Protein AF-A0A0S1XFC6-F1 (afdb_monomer)

Solvent-accessible surface area (backbone atoms only — not comparable to full-atom values): 4611 Å² total; per-residue (Å²): 123,57,37,26,42,35,28,24,79,47,69,70,34,51,79,69,74,57,46,83,46,78,46,75,68,45,89,41,95,48,72,65,56,42,47,52,53,49,51,55,47,25,66,75,72,72,35,45,32,37,38,36,26,35,89,47,103,69,68,46,81,74,47,78,47,48,50,68,62,54,51,50,56,55,52,49,68,76,77,104

Secondary structure (DSSP, 8-state):
--EEEEEES-HHHHHTT--SEEEEEE--SSHHHHHHHHHHHHHH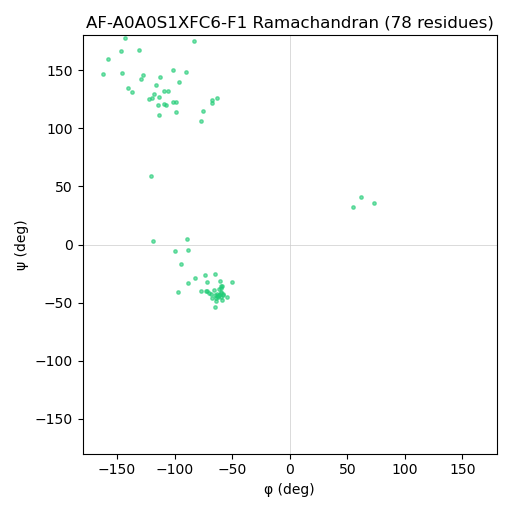HT-SEEEEEE-SSS-EEEEEEEHHHHHHHHHHHHH-

Radius of gyration: 12.61 Å; Cα contacts (8 Å, |Δi|>4): 130; chains: 1; bounding box: 25×22×43 Å

pLDDT: mean 87.93, std 10.69, range [47.12, 96.88]

Sequence (80 aa):
MIYSFLYSNDFESLERFSGEMIELNVPAKDIEEATELALERMRRHGYKFCLIFVWTPEPTVLRIVDLESEILKSFVRWFG

Mean predicted aligned error: 4.81 Å

Structure (mmCIF, N/CA/C/O backbone):
data_AF-A0A0S1XFC6-F1
#
_entry.id   AF-A0A0S1XFC6-F1
#
loop_
_atom_site.group_PDB
_atom_site.id
_atom_site.type_symbol
_atom_site.label_atom_id
_atom_site.label_alt_id
_atom_site.label_comp_id
_atom_site.label_asym_id
_atom_site.label_entity_id
_atom_site.label_seq_id
_atom_site.pdbx_PDB_ins_code
_atom_site.Cartn_x
_atom_site.Cartn_y
_atom_site.Cartn_z
_atom_site.occupancy
_atom_site.B_iso_or_equiv
_atom_site.auth_seq_id
_atom_site.auth_comp_id
_atom_site.auth_asym_id
_atom_site.auth_atom_id
_atom_site.pdbx_PDB_model_num
ATOM 1 N N . MET A 1 1 ? 12.993 3.201 -8.519 1.00 74.56 1 MET A N 1
ATOM 2 C CA . MET A 1 1 ? 11.940 2.170 -8.414 1.00 74.56 1 MET A CA 1
ATOM 3 C C . MET A 1 1 ? 10.612 2.897 -8.458 1.00 74.56 1 MET A C 1
ATOM 5 O O . MET A 1 1 ? 10.548 3.993 -7.922 1.00 74.56 1 MET A O 1
ATOM 9 N N . ILE A 1 2 ? 9.620 2.373 -9.170 1.00 85.81 2 ILE A N 1
ATOM 10 C CA . ILE A 1 2 ? 8.328 3.044 -9.329 1.00 85.81 2 ILE A CA 1
ATOM 11 C C . ILE A 1 2 ? 7.301 2.286 -8.494 1.00 85.81 2 ILE A C 1
ATOM 13 O O . ILE A 1 2 ? 7.089 1.100 -8.735 1.00 85.81 2 ILE A O 1
ATOM 17 N N . TYR A 1 3 ? 6.673 2.958 -7.534 1.00 92.94 3 TYR A N 1
ATOM 18 C CA . TYR A 1 3 ? 5.627 2.360 -6.710 1.00 92.94 3 TYR A CA 1
ATOM 19 C C . TYR A 1 3 ? 4.258 2.579 -7.345 1.00 92.94 3 TYR A C 1
ATOM 21 O O . TYR A 1 3 ? 4.008 3.570 -8.032 1.00 92.94 3 TYR A O 1
ATOM 29 N N . SER A 1 4 ? 3.368 1.628 -7.130 1.00 94.50 4 SER A N 1
ATOM 30 C CA . SER A 1 4 ? 1.953 1.712 -7.457 1.00 94.50 4 SER A CA 1
ATOM 31 C C . SER A 1 4 ? 1.160 1.320 -6.224 1.00 94.50 4 SER A C 1
ATOM 33 O O . SER A 1 4 ? 1.573 0.434 -5.469 1.00 94.50 4 SER A O 1
ATOM 35 N N . PHE A 1 5 ? 0.047 2.008 -6.012 1.00 95.88 5 PHE A N 1
ATOM 36 C CA . PHE A 1 5 ? -0.838 1.788 -4.882 1.00 95.88 5 PHE A CA 1
ATOM 37 C C . PHE A 1 5 ? -2.193 1.316 -5.375 1.00 95.88 5 PHE A C 1
ATOM 39 O O . PHE A 1 5 ? -2.744 1.855 -6.336 1.00 95.88 5 PHE A O 1
ATOM 46 N N . LEU A 1 6 ? -2.732 0.320 -4.689 1.00 96.12 6 LEU A N 1
ATOM 47 C CA . LEU A 1 6 ? -4.102 -0.133 -4.850 1.00 96.12 6 LEU A CA 1
ATOM 48 C C . LEU A 1 6 ? -4.792 -0.024 -3.494 1.00 96.12 6 LEU A C 1
ATOM 50 O O . LEU A 1 6 ? -4.303 -0.575 -2.512 1.00 96.12 6 LEU A O 1
ATOM 54 N N . TYR A 1 7 ? -5.918 0.673 -3.441 1.00 96.56 7 TYR A N 1
ATOM 55 C CA . TYR A 1 7 ? -6.651 0.936 -2.206 1.00 96.56 7 TYR A CA 1
ATOM 56 C C . TYR A 1 7 ? -7.996 0.222 -2.196 1.00 96.56 7 TYR A C 1
ATOM 58 O O . TYR A 1 7 ? -8.660 0.125 -3.230 1.00 96.56 7 TYR A O 1
ATOM 66 N N . SER A 1 8 ? -8.415 -0.247 -1.024 1.00 96.56 8 SER A N 1
ATOM 67 C CA . SER A 1 8 ? -9.765 -0.769 -0.804 1.00 96.56 8 SER A CA 1
ATOM 68 C C . SER A 1 8 ? -10.139 -0.717 0.676 1.00 96.56 8 SER A C 1
ATOM 70 O O . SER A 1 8 ? -9.280 -0.640 1.558 1.00 96.56 8 SER A O 1
ATOM 72 N N . ASN A 1 9 ? -11.437 -0.755 0.955 1.00 95.25 9 ASN A N 1
ATOM 73 C CA . ASN A 1 9 ? -11.974 -0.996 2.291 1.00 95.25 9 ASN A CA 1
ATOM 74 C C . ASN A 1 9 ? -12.189 -2.480 2.613 1.00 95.25 9 ASN A C 1
ATOM 76 O O . ASN A 1 9 ? -12.524 -2.804 3.753 1.00 95.25 9 ASN A O 1
ATOM 80 N N . ASP A 1 10 ? -11.963 -3.358 1.638 1.00 94.19 10 ASP A N 1
ATOM 81 C CA . ASP A 1 10 ? -12.036 -4.808 1.756 1.00 94.19 10 ASP A CA 1
ATOM 82 C C . ASP A 1 10 ? -10.664 -5.441 1.469 1.00 94.19 10 ASP A C 1
ATOM 84 O O . ASP A 1 10 ? -10.010 -5.144 0.468 1.00 94.19 10 ASP A O 1
ATOM 88 N N . PHE A 1 11 ? -10.212 -6.318 2.363 1.00 92.00 11 PHE A N 1
ATOM 89 C CA . PHE A 1 11 ? -8.903 -6.957 2.250 1.00 92.00 11 PHE A CA 1
ATOM 90 C C . PHE A 1 11 ? -8.865 -7.989 1.115 1.00 92.00 11 PHE A C 1
ATOM 92 O O . PHE A 1 11 ? -7.886 -8.027 0.368 1.00 92.00 11 PHE A O 1
ATOM 99 N N . GLU A 1 12 ? -9.937 -8.772 0.926 1.00 93.00 12 GLU A N 1
ATOM 100 C CA . GLU A 1 12 ? -9.994 -9.787 -0.141 1.00 93.00 12 GLU A CA 1
ATOM 101 C C . GLU A 1 12 ? -9.838 -9.151 -1.527 1.00 93.00 12 GLU A C 1
ATOM 103 O O . GLU A 1 12 ? -9.181 -9.699 -2.417 1.00 93.00 12 GLU A O 1
ATOM 108 N N . SER A 1 13 ? -10.418 -7.963 -1.703 1.00 90.81 13 SER A N 1
ATOM 109 C CA . SER A 1 13 ? -10.290 -7.166 -2.920 1.00 90.81 13 SER A CA 1
ATOM 110 C C . SER A 1 13 ? -8.833 -6.814 -3.240 1.00 90.81 13 SER A C 1
ATOM 112 O O . SER A 1 13 ? -8.448 -6.826 -4.409 1.00 90.81 13 SER A O 1
ATOM 114 N N . LEU A 1 14 ? -7.981 -6.565 -2.240 1.00 90.75 14 LEU A N 1
ATOM 115 C CA . LEU A 1 14 ? -6.550 -6.345 -2.479 1.00 90.75 14 LEU A CA 1
ATOM 116 C C . LEU A 1 14 ? -5.808 -7.629 -2.844 1.00 90.75 14 LEU A C 1
ATOM 118 O O . LEU A 1 14 ? -4.973 -7.590 -3.747 1.00 90.75 14 LEU A O 1
ATOM 122 N N . GLU 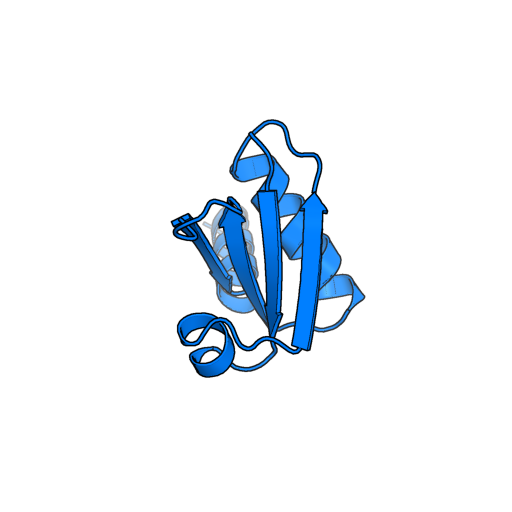A 1 15 ? -6.119 -8.758 -2.202 1.00 86.62 15 GLU A N 1
ATOM 123 C CA . GLU A 1 15 ? -5.498 -10.052 -2.533 1.00 86.62 15 GLU A CA 1
ATOM 124 C C . GLU A 1 15 ? -5.775 -10.470 -3.983 1.00 86.62 15 GLU A C 1
ATOM 126 O O . GLU A 1 15 ? -4.935 -11.094 -4.634 1.00 86.62 15 GLU A O 1
ATOM 131 N N . ARG A 1 16 ? -6.936 -10.079 -4.519 1.00 89.81 16 ARG A N 1
ATOM 132 C CA . ARG A 1 16 ? -7.329 -10.308 -5.918 1.00 89.81 16 ARG A CA 1
ATOM 133 C C . ARG A 1 16 ? -6.891 -9.196 -6.874 1.00 89.81 16 ARG A C 1
ATOM 135 O O . ARG A 1 16 ? -7.252 -9.249 -8.048 1.00 89.81 16 ARG A O 1
ATOM 142 N N . PHE A 1 17 ? -6.133 -8.202 -6.400 1.00 88.69 17 PHE A N 1
ATOM 143 C CA . PHE A 1 17 ? -5.744 -7.013 -7.170 1.00 88.69 17 PHE A CA 1
ATOM 144 C C . PHE A 1 17 ? -6.939 -6.245 -7.778 1.00 88.69 17 PHE A C 1
ATOM 146 O O . PHE A 1 17 ? -6.830 -5.626 -8.836 1.00 88.69 17 PHE A O 1
ATOM 153 N N . SER A 1 18 ? -8.088 -6.256 -7.104 1.00 88.50 18 SER A N 1
ATOM 154 C CA . SER A 1 18 ? -9.351 -5.654 -7.543 1.00 88.50 18 SER A CA 1
ATOM 155 C C . SER A 1 18 ? -9.846 -4.591 -6.555 1.00 88.50 18 SER A C 1
ATOM 157 O O . SER A 1 18 ? -10.923 -4.716 -5.981 1.00 88.50 18 SER A O 1
ATOM 159 N N . GLY A 1 19 ? -9.033 -3.565 -6.315 1.00 88.00 19 GLY A N 1
ATOM 160 C CA . GLY A 1 19 ? -9.360 -2.459 -5.408 1.00 88.00 19 GLY A CA 1
ATOM 161 C C . GLY A 1 19 ? -10.209 -1.351 -6.040 1.00 88.00 19 GLY A C 1
ATOM 162 O O . GLY A 1 19 ? -10.486 -1.336 -7.238 1.00 88.00 19 GLY A O 1
ATOM 163 N N . GLU A 1 20 ? -10.603 -0.399 -5.203 1.00 93.12 20 GLU A N 1
ATOM 164 C CA . GLU A 1 20 ? -11.496 0.716 -5.543 1.00 93.12 20 GLU A CA 1
ATOM 165 C C . GLU A 1 20 ? -10.753 1.875 -6.219 1.00 93.12 20 GLU A C 1
ATOM 167 O O . GLU A 1 20 ? -11.327 2.601 -7.031 1.00 93.12 20 GLU A O 1
ATOM 172 N N . MET A 1 21 ? -9.465 2.047 -5.906 1.00 92.75 21 MET A N 1
ATOM 173 C CA . MET A 1 21 ? -8.634 3.115 -6.457 1.00 92.75 21 MET A CA 1
ATOM 174 C C . MET A 1 21 ? -7.226 2.613 -6.756 1.00 92.75 21 MET A C 1
ATOM 176 O O . MET A 1 21 ? -6.607 1.952 -5.923 1.00 92.75 21 MET A O 1
ATOM 180 N N . ILE A 1 22 ? -6.714 2.974 -7.935 1.00 92.19 22 ILE A N 1
ATOM 181 C CA . ILE A 1 22 ? -5.357 2.656 -8.383 1.00 92.19 22 ILE A CA 1
ATOM 182 C C . ILE A 1 22 ? -4.606 3.957 -8.629 1.00 92.19 22 ILE A C 1
ATOM 184 O O . ILE A 1 22 ? -5.036 4.789 -9.427 1.00 92.19 22 ILE A O 1
ATOM 188 N N . GLU A 1 23 ? -3.449 4.094 -7.996 1.00 93.00 23 GLU A N 1
ATOM 189 C CA . GLU A 1 23 ? -2.491 5.149 -8.294 1.00 93.00 23 GLU A CA 1
ATOM 190 C C . GLU A 1 23 ? -1.214 4.536 -8.854 1.00 93.00 23 GLU A C 1
ATOM 192 O O . GLU A 1 23 ? -0.547 3.730 -8.207 1.00 93.00 23 GLU A O 1
ATOM 197 N N . LEU A 1 24 ? -0.869 4.930 -10.075 1.00 91.38 24 LEU A N 1
ATOM 198 C CA . LEU A 1 24 ? 0.328 4.459 -10.755 1.00 91.38 24 LEU A CA 1
ATOM 199 C C . LEU A 1 24 ? 1.422 5.514 -10.678 1.00 91.38 24 LEU A C 1
ATOM 201 O O . LEU A 1 24 ? 1.159 6.715 -10.712 1.00 91.38 24 LEU A O 1
ATOM 205 N N . ASN A 1 25 ? 2.663 5.046 -10.675 1.00 91.50 25 ASN A N 1
ATOM 206 C CA . ASN A 1 25 ? 3.849 5.893 -10.714 1.00 91.50 25 ASN A CA 1
ATOM 207 C C . ASN A 1 25 ? 4.000 6.841 -9.520 1.00 91.50 25 ASN A C 1
ATOM 209 O O . ASN A 1 25 ? 4.406 7.992 -9.683 1.00 91.50 25 ASN A O 1
ATOM 213 N N . VAL A 1 26 ? 3.701 6.359 -8.315 1.00 92.31 26 VAL A N 1
ATOM 214 C CA . VAL A 1 26 ? 3.867 7.152 -7.101 1.00 92.31 26 VAL A CA 1
ATOM 215 C C . VAL A 1 26 ? 5.358 7.400 -6.846 1.00 92.31 26 VAL A C 1
ATOM 217 O O . VAL A 1 26 ? 6.127 6.439 -6.716 1.00 92.31 26 VAL A O 1
ATOM 220 N N . PRO A 1 27 ? 5.789 8.674 -6.777 1.00 90.19 27 PRO A N 1
ATOM 221 C CA . PRO A 1 27 ? 7.172 9.005 -6.489 1.00 90.19 27 PRO A CA 1
ATOM 222 C C . PRO A 1 27 ? 7.451 8.789 -4.999 1.00 90.19 27 PRO A C 1
ATOM 224 O O . PRO A 1 27 ? 6.909 9.493 -4.153 1.00 90.19 27 PRO A O 1
ATOM 227 N N . ALA A 1 28 ? 8.315 7.825 -4.698 1.00 91.06 28 ALA A N 1
ATOM 228 C CA . ALA A 1 28 ? 8.892 7.609 -3.376 1.00 91.06 28 ALA A CA 1
ATOM 229 C C . ALA A 1 28 ? 10.330 7.101 -3.539 1.00 91.06 28 ALA A C 1
ATOM 231 O O . ALA A 1 28 ? 10.656 6.429 -4.526 1.00 91.06 28 ALA A O 1
ATOM 232 N N . LYS A 1 29 ? 11.206 7.449 -2.599 1.00 91.12 29 LYS A N 1
ATOM 233 C CA . LYS A 1 29 ? 12.618 7.047 -2.594 1.00 91.12 29 LYS A CA 1
ATOM 234 C C . LYS A 1 29 ? 12.776 5.601 -2.135 1.00 91.12 29 LYS A C 1
ATOM 236 O O . LYS A 1 29 ? 13.557 4.861 -2.730 1.00 91.12 29 LYS A O 1
ATOM 241 N N . ASP A 1 30 ? 12.002 5.200 -1.133 1.00 93.06 30 ASP A N 1
ATOM 242 C CA . ASP A 1 30 ? 12.023 3.884 -0.498 1.00 93.06 30 ASP A CA 1
ATOM 243 C C . ASP A 1 30 ? 10.604 3.415 -0.114 1.00 93.06 30 ASP A C 1
ATOM 245 O O . ASP A 1 30 ? 9.602 4.084 -0.392 1.00 93.06 30 ASP A O 1
ATOM 249 N N . ILE A 1 31 ? 10.513 2.200 0.435 1.00 92.06 31 ILE A N 1
ATOM 250 C CA . ILE A 1 31 ? 9.236 1.576 0.798 1.00 92.06 31 ILE A CA 1
ATOM 251 C C . ILE A 1 31 ? 8.637 2.219 2.055 1.00 92.06 31 ILE A C 1
ATOM 253 O O . ILE A 1 31 ? 7.416 2.212 2.227 1.00 92.06 31 ILE A O 1
ATOM 257 N N . GLU A 1 32 ? 9.470 2.790 2.922 1.00 93.31 32 GLU A N 1
ATOM 258 C CA . GLU A 1 32 ? 9.066 3.550 4.100 1.00 93.31 32 GLU A CA 1
ATOM 259 C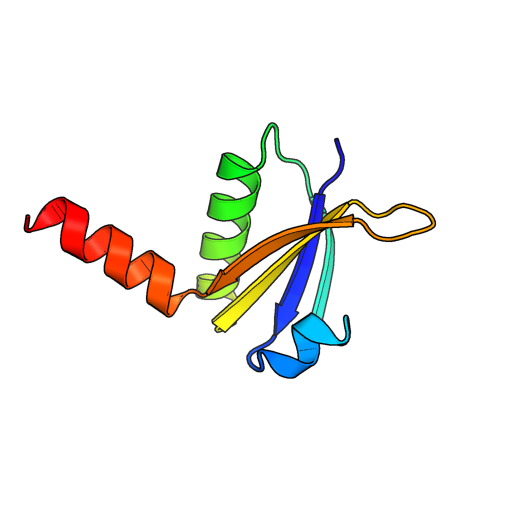 C . GLU A 1 32 ? 8.314 4.824 3.694 1.00 93.31 32 GLU A C 1
ATOM 261 O O . GLU A 1 32 ? 7.156 4.981 4.084 1.00 93.31 32 GLU A O 1
ATOM 266 N N . GLU A 1 33 ? 8.892 5.664 2.830 1.00 94.44 33 GLU A N 1
ATOM 267 C CA . GLU A 1 33 ? 8.244 6.869 2.292 1.00 94.44 33 GLU A CA 1
ATOM 268 C C . GLU A 1 33 ? 6.964 6.507 1.524 1.00 94.44 33 GLU A C 1
ATOM 270 O O . GLU A 1 33 ? 5.924 7.148 1.689 1.00 94.44 33 GLU A O 1
ATOM 275 N N . ALA A 1 34 ? 6.987 5.422 0.740 1.00 94.69 34 ALA A N 1
ATOM 276 C CA . ALA A 1 34 ? 5.792 4.924 0.062 1.00 94.69 34 ALA A CA 1
ATOM 277 C C . ALA A 1 34 ? 4.682 4.519 1.055 1.00 94.69 34 ALA A C 1
ATOM 279 O O . ALA A 1 34 ? 3.503 4.775 0.808 1.00 94.69 34 ALA A O 1
ATOM 280 N N . THR A 1 35 ? 5.047 3.924 2.193 1.00 94.62 35 THR A N 1
ATOM 281 C CA . THR A 1 35 ? 4.098 3.539 3.251 1.00 94.62 35 THR A CA 1
ATOM 282 C C . THR A 1 35 ? 3.503 4.768 3.936 1.00 94.62 35 THR A C 1
ATOM 284 O O . THR A 1 35 ? 2.293 4.816 4.157 1.00 94.62 35 THR A O 1
ATOM 287 N N . GLU A 1 36 ? 4.312 5.784 4.234 1.00 94.44 36 GLU A N 1
ATOM 288 C CA . GLU A 1 36 ? 3.834 7.037 4.833 1.00 94.44 36 GLU A CA 1
ATOM 289 C C . GLU A 1 36 ? 2.850 7.769 3.912 1.00 94.44 36 GLU A C 1
ATOM 291 O O . GLU A 1 36 ? 1.767 8.170 4.353 1.00 94.44 36 GLU A O 1
ATOM 296 N N . LEU A 1 37 ? 3.174 7.863 2.618 1.00 95.12 37 LEU A N 1
ATOM 297 C CA . LEU A 1 37 ? 2.286 8.430 1.600 1.00 95.12 37 LEU A CA 1
ATOM 298 C C . LEU A 1 37 ? 0.982 7.637 1.480 1.00 95.12 37 LEU A C 1
ATOM 300 O O . LEU A 1 37 ? -0.099 8.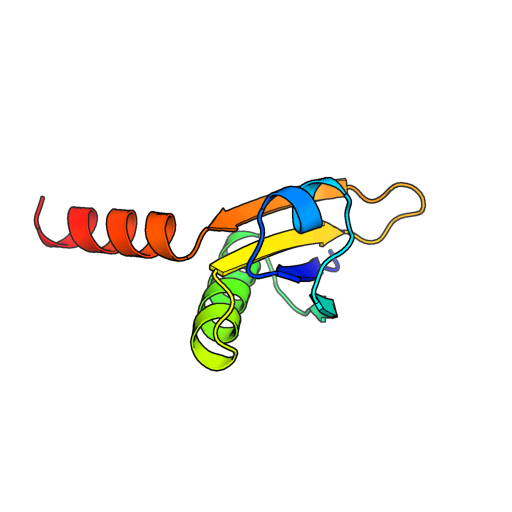227 1.404 1.00 95.12 37 LEU A O 1
ATOM 304 N N . ALA A 1 38 ? 1.064 6.303 1.481 1.00 95.31 38 ALA A N 1
ATOM 305 C CA . ALA A 1 38 ? -0.113 5.447 1.462 1.00 95.31 38 ALA A CA 1
ATOM 306 C C . ALA A 1 38 ? -1.014 5.723 2.673 1.00 95.31 38 ALA A C 1
ATOM 308 O O . ALA A 1 38 ? -2.205 5.961 2.484 1.00 95.31 38 ALA A O 1
ATOM 309 N N . LEU A 1 39 ? -0.457 5.787 3.886 1.00 95.31 39 LEU A N 1
ATOM 310 C CA . LEU A 1 39 ? -1.204 6.065 5.117 1.00 95.31 39 LEU A CA 1
ATOM 311 C C . LEU A 1 39 ? -1.877 7.442 5.107 1.00 95.31 39 LEU A C 1
ATOM 313 O O . LEU A 1 39 ? -3.036 7.568 5.509 1.00 95.31 39 LEU A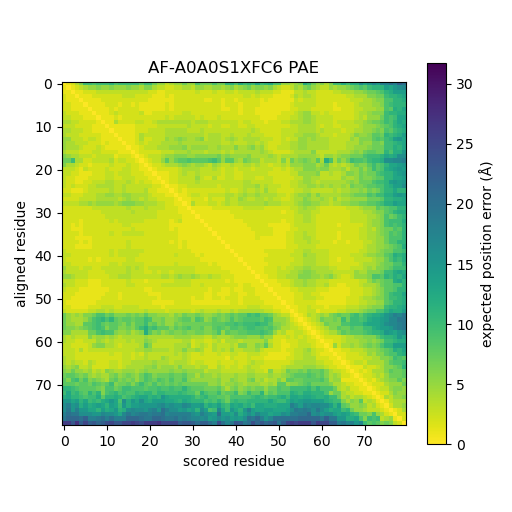 O 1
ATOM 317 N N . GLU A 1 40 ? -1.180 8.482 4.651 1.00 94.38 40 GLU A N 1
ATOM 318 C CA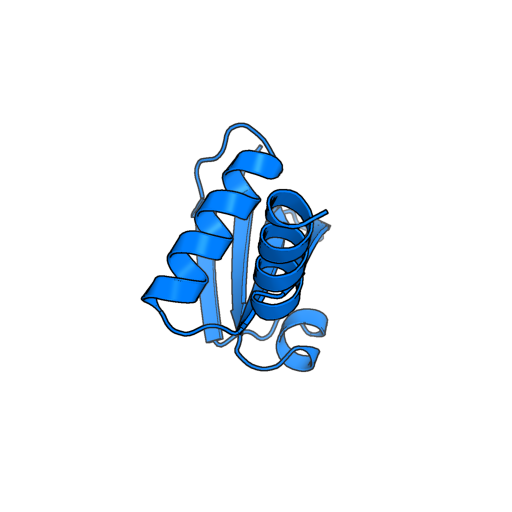 . GLU A 1 40 ? -1.752 9.827 4.533 1.00 94.38 40 GLU A CA 1
ATOM 319 C C . GLU A 1 40 ? -2.969 9.830 3.596 1.00 94.38 40 GLU A C 1
ATOM 321 O O . GLU A 1 40 ? -4.022 10.385 3.925 1.00 94.38 40 GLU A O 1
ATOM 326 N N . ARG A 1 41 ? -2.849 9.165 2.446 1.00 93.94 41 ARG A N 1
ATOM 327 C CA . ARG A 1 41 ? -3.916 9.071 1.443 1.00 93.94 41 ARG A CA 1
ATOM 328 C C . ARG A 1 41 ? -5.075 8.205 1.917 1.00 93.94 41 ARG A C 1
ATOM 330 O O . ARG A 1 41 ? -6.222 8.611 1.763 1.00 93.94 41 ARG A O 1
ATOM 337 N N . MET A 1 42 ? -4.793 7.076 2.565 1.00 95.06 42 MET A N 1
ATOM 338 C CA . MET A 1 42 ? -5.803 6.223 3.197 1.00 95.06 42 MET A CA 1
ATOM 339 C C . MET A 1 42 ? -6.664 7.022 4.175 1.00 95.06 42 MET A C 1
ATOM 341 O O . MET A 1 42 ? -7.888 6.963 4.101 1.00 95.06 42 MET A O 1
ATOM 345 N N . ARG A 1 43 ? -6.046 7.858 5.020 1.00 93.19 43 ARG A N 1
ATOM 346 C CA . ARG A 1 43 ? -6.776 8.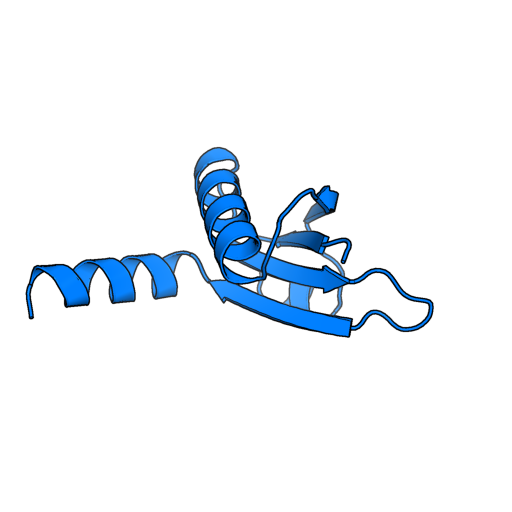746 5.942 1.00 93.19 43 ARG A CA 1
ATOM 347 C C . ARG A 1 43 ? -7.600 9.804 5.213 1.00 93.19 43 ARG A C 1
ATOM 349 O O . ARG A 1 43 ? -8.735 10.054 5.604 1.00 93.19 43 ARG A O 1
ATOM 356 N N . ARG A 1 44 ? -7.046 10.432 4.170 1.00 93.62 44 ARG A N 1
ATOM 357 C CA . ARG A 1 44 ? -7.736 11.480 3.393 1.00 93.62 44 ARG A CA 1
ATOM 358 C C . ARG A 1 44 ? -8.945 10.958 2.626 1.00 93.62 44 ARG A C 1
ATOM 360 O O . ARG A 1 44 ? -9.950 11.655 2.543 1.00 93.62 44 ARG A O 1
ATOM 367 N N . HIS A 1 45 ? -8.829 9.764 2.058 1.00 91.69 45 HIS A N 1
ATOM 368 C CA . HIS A 1 45 ? -9.847 9.179 1.187 1.00 91.69 45 HIS A CA 1
ATOM 369 C C . HIS A 1 45 ? -10.750 8.165 1.898 1.00 91.69 45 HIS A C 1
ATOM 371 O O . HIS A 1 45 ? -11.724 7.712 1.307 1.00 91.69 45 HIS A O 1
ATOM 377 N N . GLY A 1 46 ? -10.467 7.840 3.163 1.00 93.88 46 GLY A N 1
ATOM 378 C CA . GLY A 1 46 ? -11.272 6.912 3.954 1.00 93.88 46 GLY A CA 1
ATOM 379 C C . GLY A 1 46 ? -11.098 5.449 3.542 1.00 93.88 46 GLY A C 1
ATOM 380 O O . GLY A 1 46 ? -12.072 4.703 3.575 1.00 93.88 46 GLY A O 1
ATOM 381 N N . TYR A 1 47 ? -9.883 5.048 3.153 1.00 95.38 47 TYR A N 1
ATOM 382 C CA . TYR A 1 47 ? -9.548 3.652 2.858 1.00 95.38 47 TYR A CA 1
ATOM 383 C C . TYR A 1 47 ? -8.908 2.959 4.059 1.00 95.38 47 TYR A C 1
ATOM 385 O O . TYR A 1 47 ? -8.058 3.536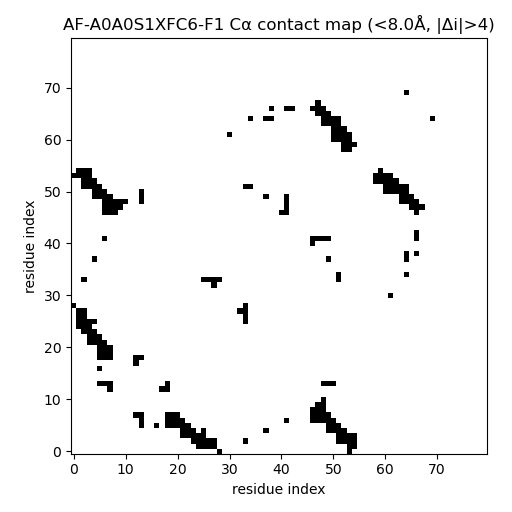 4.739 1.00 95.38 47 TYR A O 1
ATOM 393 N N . LYS A 1 48 ? -9.277 1.698 4.285 1.00 95.00 48 LYS A N 1
ATOM 394 C CA . LYS A 1 48 ? -8.723 0.867 5.363 1.00 95.00 48 LYS A CA 1
ATOM 395 C C . LYS A 1 48 ? -7.463 0.111 4.969 1.00 95.00 48 LYS A C 1
ATOM 397 O O . LYS A 1 48 ? -6.581 -0.051 5.809 1.00 95.00 48 LYS A O 1
ATOM 402 N N . PHE A 1 49 ? -7.352 -0.298 3.706 1.00 96.31 49 PHE A N 1
ATOM 403 C CA . PHE A 1 49 ? -6.241 -1.107 3.219 1.00 96.31 49 PHE A CA 1
ATOM 404 C C . PHE A 1 49 ? -5.575 -0.498 1.981 1.00 96.31 49 PHE A C 1
ATOM 406 O O . PHE A 1 49 ? -6.222 0.132 1.139 1.00 96.31 49 PHE A O 1
ATOM 413 N N . CYS A 1 50 ? -4.261 -0.690 1.879 1.00 96.88 50 CYS A N 1
ATOM 414 C CA . CYS A 1 50 ? -3.466 -0.325 0.713 1.00 96.88 50 CYS A CA 1
ATOM 415 C C . CYS A 1 50 ? -2.466 -1.435 0.380 1.00 96.88 50 CYS A C 1
ATOM 417 O O . CYS A 1 50 ? -1.726 -1.901 1.243 1.00 96.88 50 CYS A O 1
ATOM 419 N N . LEU A 1 51 ? -2.414 -1.831 -0.884 1.00 96.25 51 LEU A N 1
ATOM 420 C CA . LEU A 1 51 ? -1.386 -2.690 -1.450 1.00 96.25 51 LEU A CA 1
ATOM 421 C C . LEU A 1 51 ? -0.356 -1.814 -2.167 1.00 96.25 51 LEU A C 1
ATOM 423 O O . LEU A 1 51 ? -0.693 -1.086 -3.100 1.00 96.25 51 LEU A O 1
ATOM 427 N N . ILE A 1 52 ? 0.905 -1.926 -1.758 1.00 95.75 52 ILE A N 1
ATOM 428 C CA . ILE A 1 52 ? 2.049 -1.287 -2.405 1.00 95.75 52 ILE A CA 1
ATOM 429 C C . ILE A 1 52 ? 2.765 -2.334 -3.251 1.00 95.75 52 ILE A C 1
ATOM 431 O O . ILE A 1 52 ? 3.216 -3.366 -2.744 1.00 95.75 52 ILE A O 1
ATOM 435 N N . PHE A 1 53 ? 2.900 -2.061 -4.542 1.00 93.94 53 PHE A N 1
ATOM 436 C CA . PHE A 1 53 ? 3.500 -2.983 -5.499 1.00 93.94 53 PHE A CA 1
ATOM 437 C C . PHE A 1 53 ? 4.248 -2.229 -6.601 1.00 93.94 53 PHE A C 1
ATOM 439 O O . PHE A 1 53 ? 4.115 -1.013 -6.746 1.00 93.94 53 PHE A O 1
ATOM 446 N N . VAL A 1 54 ? 5.064 -2.942 -7.373 1.00 91.50 54 VAL A N 1
ATOM 447 C CA . VAL A 1 54 ? 5.734 -2.395 -8.564 1.00 91.50 54 VAL A CA 1
ATOM 448 C C . VAL A 1 54 ? 5.044 -2.948 -9.800 1.00 91.50 54 VAL A C 1
ATOM 450 O O . VAL A 1 54 ? 4.814 -4.155 -9.894 1.00 91.50 54 VAL A O 1
ATOM 453 N N . TRP A 1 55 ? 4.720 -2.069 -10.751 1.00 79.56 55 TRP A N 1
ATOM 454 C CA . TRP A 1 55 ? 4.141 -2.491 -12.020 1.00 79.56 55 TRP A CA 1
ATOM 455 C C . TRP A 1 55 ? 5.232 -3.058 -12.932 1.00 79.56 55 TRP A C 1
ATOM 457 O O . TRP A 1 55 ? 6.052 -2.331 -13.495 1.00 79.56 55 TRP A O 1
ATOM 467 N N . THR A 1 56 ? 5.224 -4.374 -13.070 1.00 79.12 56 THR A N 1
ATOM 468 C CA . THR A 1 56 ? 6.043 -5.171 -13.989 1.00 79.12 56 THR A CA 1
ATOM 469 C C . THR A 1 56 ? 5.122 -6.141 -14.741 1.00 79.12 56 THR A C 1
ATOM 471 O O . THR A 1 56 ? 3.963 -6.275 -14.345 1.00 79.12 56 THR A O 1
ATOM 474 N N . PRO A 1 57 ? 5.570 -6.809 -15.828 1.00 79.75 57 PRO A N 1
ATOM 475 C CA . PRO A 1 57 ? 4.750 -7.814 -16.521 1.00 79.75 57 PRO A CA 1
ATOM 476 C C . PRO A 1 57 ? 4.136 -8.860 -15.577 1.00 79.75 57 PRO A C 1
ATOM 478 O O . PRO A 1 57 ? 3.015 -9.304 -15.795 1.00 79.75 57 PRO A O 1
ATOM 481 N N . GLU A 1 58 ? 4.846 -9.176 -14.494 1.00 78.81 58 GLU A N 1
ATOM 482 C CA . GLU A 1 58 ? 4.327 -9.863 -13.314 1.00 78.81 58 GLU A CA 1
ATOM 483 C C . GLU A 1 58 ? 4.374 -8.876 -12.136 1.00 78.81 58 GLU A C 1
ATOM 485 O O . GLU A 1 58 ? 5.477 -8.487 -11.746 1.00 78.81 58 GLU A O 1
ATOM 490 N N . PRO A 1 59 ? 3.236 -8.394 -11.599 1.00 80.44 59 PRO A N 1
ATOM 491 C CA . PRO A 1 59 ? 3.229 -7.428 -10.503 1.00 80.44 59 PRO A CA 1
ATOM 492 C C . PRO A 1 59 ? 3.861 -8.004 -9.236 1.00 80.44 59 PRO A C 1
ATOM 494 O O . PRO A 1 59 ? 3.432 -9.041 -8.731 1.00 80.44 59 PRO A O 1
ATOM 497 N N . THR A 1 60 ? 4.845 -7.298 -8.680 1.00 88.69 60 THR A N 1
ATOM 498 C CA . THR A 1 60 ? 5.500 -7.717 -7.434 1.00 88.69 60 THR A CA 1
ATOM 499 C C . THR A 1 60 ? 4.913 -6.955 -6.258 1.00 88.69 60 THR A C 1
ATOM 501 O O . THR A 1 60 ? 5.105 -5.740 -6.142 1.00 88.69 60 THR A O 1
ATOM 504 N N . VAL A 1 61 ? 4.229 -7.673 -5.365 1.00 89.69 61 VAL A N 1
ATOM 505 C CA . VAL A 1 61 ? 3.762 -7.132 -4.084 1.00 89.69 61 VAL A CA 1
ATOM 506 C C . VAL A 1 61 ? 4.960 -6.830 -3.196 1.00 89.69 61 VAL A C 1
ATOM 508 O O . VAL A 1 61 ? 5.767 -7.712 -2.913 1.00 89.69 61 VAL A O 1
ATOM 511 N N . LEU A 1 62 ? 5.059 -5.587 -2.732 1.00 91.06 62 LEU A N 1
ATOM 512 C CA . LEU A 1 62 ? 6.090 -5.182 -1.782 1.00 91.06 62 LEU A CA 1
ATOM 513 C C . LEU A 1 62 ? 5.566 -5.190 -0.349 1.00 91.06 62 LEU A C 1
ATOM 515 O O . LEU A 1 62 ? 6.281 -5.587 0.570 1.00 91.06 62 LEU A O 1
ATOM 519 N N . ARG A 1 63 ? 4.329 -4.723 -0.146 1.00 92.19 63 ARG A N 1
ATOM 520 C CA . ARG A 1 63 ? 3.728 -4.592 1.184 1.00 92.19 63 ARG A CA 1
ATOM 521 C C . ARG A 1 63 ? 2.211 -4.455 1.090 1.00 92.19 63 ARG A C 1
ATOM 523 O O . ARG A 1 63 ? 1.708 -3.813 0.174 1.00 92.19 63 ARG A O 1
ATOM 530 N N . ILE A 1 64 ? 1.505 -4.987 2.084 1.00 92.31 64 ILE A N 1
ATOM 531 C CA . ILE A 1 64 ? 0.108 -4.639 2.365 1.00 92.31 64 ILE A CA 1
ATOM 532 C C . ILE A 1 64 ? 0.082 -3.832 3.662 1.00 92.31 64 ILE A C 1
ATOM 534 O O . ILE A 1 64 ? 0.734 -4.198 4.641 1.00 92.31 64 ILE A O 1
ATOM 538 N N . VAL A 1 65 ? -0.632 -2.715 3.640 1.00 92.88 65 VAL A N 1
ATOM 539 C CA . VAL A 1 65 ? -0.776 -1.766 4.740 1.00 92.88 65 VAL A CA 1
ATOM 540 C C . VAL A 1 65 ? -2.222 -1.791 5.213 1.00 92.88 65 VAL A C 1
ATOM 542 O O . VAL A 1 65 ? -3.144 -1.602 4.419 1.00 92.88 65 VAL A O 1
ATOM 545 N N . ASP A 1 66 ? -2.399 -1.990 6.514 1.00 93.88 66 ASP A N 1
ATOM 546 C CA . ASP A 1 66 ? -3.670 -1.848 7.220 1.00 93.88 66 ASP A CA 1
ATOM 547 C C . ASP A 1 66 ? -3.595 -0.605 8.112 1.00 93.88 66 ASP A C 1
ATOM 549 O O . ASP A 1 66 ? -2.720 -0.490 8.979 1.00 93.88 66 ASP A O 1
ATOM 553 N N . LEU A 1 67 ? -4.511 0.336 7.880 1.00 90.06 67 LEU A N 1
ATOM 554 C CA . LEU A 1 67 ? -4.548 1.610 8.585 1.00 90.06 67 LEU A CA 1
ATOM 555 C C . LEU A 1 67 ? -4.716 1.432 10.096 1.00 90.06 67 LEU A C 1
ATOM 557 O O . LEU A 1 67 ? -4.057 2.140 10.860 1.00 90.06 67 LEU A O 1
ATOM 561 N N . GLU A 1 68 ? -5.582 0.515 10.532 1.00 87.31 68 GLU A N 1
ATOM 562 C CA . GLU A 1 68 ? -5.861 0.305 11.957 1.00 87.31 68 GLU A CA 1
ATOM 563 C C . GLU A 1 68 ? -4.629 -0.270 12.661 1.00 87.31 68 GLU A C 1
ATOM 565 O O . GLU A 1 68 ? -4.196 0.253 13.693 1.00 87.31 68 GLU A O 1
ATOM 570 N N . SER A 1 69 ? -3.997 -1.275 12.052 1.00 85.81 69 SER A N 1
ATOM 571 C CA . SER A 1 69 ? -2.754 -1.870 12.550 1.00 85.81 69 SER A CA 1
ATOM 572 C C . SER A 1 69 ? -1.616 -0.849 12.681 1.00 85.81 69 SER A C 1
ATOM 574 O O . SER A 1 69 ? -0.908 -0.834 13.693 1.00 85.81 69 SER A O 1
ATOM 576 N N . GLU A 1 70 ? -1.432 0.037 11.698 1.00 83.06 70 GLU A N 1
ATOM 577 C CA . GLU A 1 70 ? -0.381 1.067 11.743 1.00 83.06 70 GLU A CA 1
ATOM 578 C C . GLU A 1 70 ? -0.676 2.182 12.760 1.00 83.06 70 GLU A C 1
ATOM 580 O O . GLU A 1 70 ? 0.246 2.703 13.404 1.00 83.06 70 GLU A O 1
ATOM 585 N N . ILE A 1 71 ? -1.951 2.517 12.984 1.00 78.25 71 ILE A N 1
ATOM 586 C CA . ILE A 1 71 ? -2.360 3.410 14.078 1.00 78.25 71 ILE A CA 1
ATOM 587 C C . ILE A 1 71 ? -2.039 2.774 15.435 1.00 78.25 71 ILE A C 1
ATOM 589 O O . ILE A 1 71 ? -1.458 3.444 16.289 1.00 78.25 71 ILE A O 1
ATOM 593 N N . LEU A 1 72 ? -2.352 1.491 15.636 1.00 75.12 72 LEU A N 1
ATOM 594 C CA . LEU A 1 72 ? -2.086 0.787 16.896 1.00 75.12 72 LEU A CA 1
ATOM 595 C C . LEU A 1 72 ? -0.588 0.687 17.201 1.00 75.12 72 LEU A C 1
ATOM 597 O O . LEU A 1 72 ? -0.177 0.988 18.322 1.00 75.12 72 LEU A O 1
ATOM 601 N N . LYS A 1 73 ? 0.248 0.339 16.214 1.00 75.56 73 LYS A N 1
ATOM 602 C CA . LYS A 1 73 ? 1.717 0.346 16.373 1.00 75.56 73 LYS A CA 1
ATOM 603 C C . LYS A 1 73 ? 2.235 1.725 16.762 1.00 75.56 73 LYS A C 1
ATOM 605 O O . LYS A 1 73 ? 3.091 1.845 17.639 1.00 75.56 73 LYS A O 1
ATOM 610 N N . SER A 1 74 ? 1.699 2.762 16.120 1.00 67.88 74 SER A N 1
ATOM 611 C CA . SER A 1 74 ? 2.040 4.144 16.445 1.00 67.88 74 SER A CA 1
ATOM 612 C C . SER A 1 74 ? 1.612 4.487 17.869 1.00 67.88 74 SER A C 1
ATOM 614 O O . SER A 1 74 ? 2.396 5.073 18.597 1.00 67.88 74 SER A O 1
ATOM 616 N N . PHE A 1 75 ? 0.428 4.070 18.314 1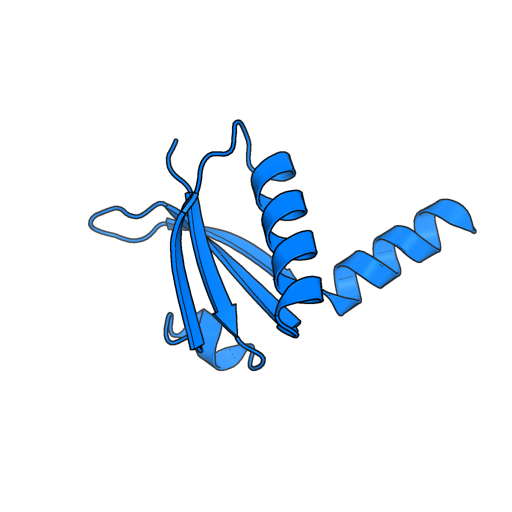.00 68.25 75 PHE A N 1
ATOM 617 C CA . PHE A 1 75 ? -0.046 4.319 19.676 1.00 68.25 75 PHE A CA 1
ATOM 618 C C . PHE A 1 75 ? 0.827 3.620 20.733 1.00 68.25 75 PHE A C 1
ATOM 620 O O . PHE A 1 75 ? 1.295 4.267 21.667 1.00 68.25 75 PHE A O 1
ATOM 627 N N . VAL A 1 76 ? 1.132 2.329 20.558 1.00 64.06 76 VAL A N 1
ATOM 628 C CA . VAL A 1 76 ? 1.958 1.552 21.506 1.00 64.06 76 VAL A CA 1
ATOM 629 C C . VAL A 1 76 ? 3.359 2.152 21.672 1.00 64.06 76 VAL A C 1
ATOM 631 O O . VAL A 1 76 ? 3.885 2.174 22.778 1.00 64.06 76 VAL A O 1
ATOM 634 N N . ARG A 1 77 ? 3.951 2.709 20.609 1.00 58.31 77 ARG A N 1
ATOM 635 C CA . ARG A 1 77 ? 5.291 3.321 20.655 1.00 58.31 77 ARG A CA 1
ATOM 636 C C . ARG A 1 77 ? 5.385 4.573 21.541 1.00 58.31 77 ARG A C 1
ATOM 638 O O . ARG A 1 77 ? 6.478 4.898 21.988 1.00 58.31 77 ARG A O 1
ATOM 645 N N . TRP A 1 78 ? 4.285 5.293 21.763 1.00 52.97 78 TRP A N 1
ATOM 646 C CA . TRP A 1 78 ? 4.280 6.525 22.570 1.00 52.97 78 TRP A CA 1
ATOM 647 C C . TRP A 1 78 ? 3.906 6.293 24.036 1.00 52.97 78 TRP A C 1
ATOM 649 O O . TRP A 1 78 ? 4.151 7.165 24.865 1.00 52.97 78 TRP A O 1
ATOM 659 N N . PHE A 1 79 ? 3.316 5.138 24.350 1.00 53.72 79 PHE A N 1
ATOM 660 C CA . PHE A 1 79 ? 2.820 4.807 25.688 1.00 53.72 79 PHE A CA 1
ATOM 661 C C . PHE A 1 79 ? 3.506 3.581 26.321 1.00 53.72 79 PHE A C 1
ATOM 663 O O . PHE A 1 79 ? 3.104 3.176 27.412 1.00 53.72 79 PHE A O 1
ATOM 670 N N . GLY A 1 80 ? 4.500 2.989 25.649 1.00 47.12 80 GLY A N 1
ATOM 671 C CA . GLY A 1 80 ? 5.310 1.860 26.128 1.00 47.12 80 GLY A CA 1
ATOM 672 C C . GLY A 1 80 ? 6.698 2.254 26.612 1.00 47.12 80 GLY A C 1
ATOM 673 O O . GLY A 1 80 ? 7.183 3.339 26.219 1.00 47.12 80 GLY A O 1
#

Foldseek 3Di:
DFKKKAFAQDPVCVVVVNGDDIDTRDDDPDVVRVLVVVLVVCVVVVTQKMFIWHDDVDIGTDDIDGNVVVVVVVVVVVVD

Nearest PDB structures (foldseek):
  3zxw-assembly1_B  TM=5.810E-01  e=3.666E+00  Thermosynechococcus vestitus BP-1
  7fao-assembly2_C  TM=3.438E-01  e=9.145E-01  unidentified
  5nv3-assembly1_I  TM=5.101E-01  e=3.905E+00  Cereibacter sphaeroides
  6uew-assembly1_F  TM=5.791E-01  e=7.817E+00  Halothiobacillus neapolitanus c2

Organism: Thermococcus barophilus (NCBI:txid55802)